Protein 6I1J (pdb70)

Solvent-accessible surface area: 3106 Å² total; per-residue (Å²): 95,133,117,55,62,80,139,136,110,95,50,61,97,154,161,97,96,50,55,94,144,189,116,80,38,62,125,164,155,94

Structure (mmCIF, N/CA/C/O backbone):
data_6I1J
#
_entry.id   6I1J
#
_cell.length_a   30.517
_cell.length_b   30.517
_cell.length_c   106.035
_cell.angle_alpha   90.00
_cell.angle_beta   90.00
_cell.angle_gamma   120.00
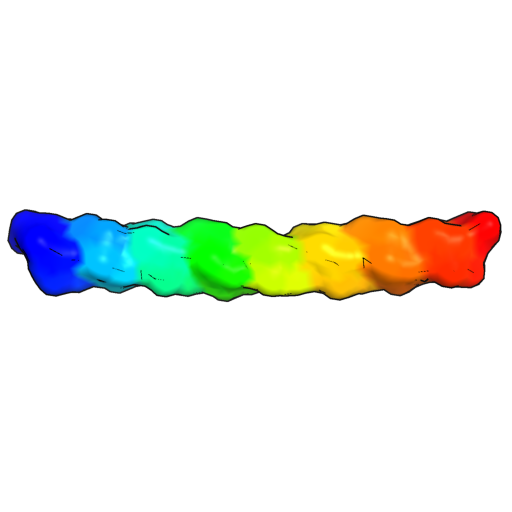#
_symmetry.space_group_name_H-M   'P 63 2 2'
#
loop_
_entity.id
_entity.type
_entity.pdbx_description
1 polymer 'A helical peptide containing a trinuclear Cu(II) center: HisAD'
2 non-polymer 'COPPER (II) ION'
3 water water
#
loop_
_atom_site.group_PDB
_atom_site.id
_atom_site.type_symbol
_atom_site.label_atom_id
_atom_site.label_alt_id
_atom_site.label_comp_id
_atom_site.label_asym_id
_atom_site.label_entity_id
_atom_site.label_seq_id
_atom_site.pdbx_PDB_ins_code
_atom_site.Cartn_x
_atom_site.Cartn_y
_atom_site.Cartn_z
_atom_site.occupancy
_atom_site.B_iso_or_equiv
_atom_site.auth_seq_id
_atom_site.auth_comp_id
_atom_site.auth_asym_id
_atom_site.auth_atom_id
_atom_site.pdbx_PDB_model_num
ATOM 1 N N . GLY A 1 1 ? 3.062 12.276 34.841 1.00 117.24 1 GLY A N 1
ATOM 2 C CA . GLY A 1 1 ? 3.947 13.375 34.346 1.00 128.90 1 GLY A CA 1
ATOM 3 C C . GLY A 1 1 ? 4.997 12.854 33.374 1.00 138.82 1 GLY A C 1
ATOM 4 O O . GLY A 1 1 ? 4.847 12.975 32.152 1.00 155.01 1 GLY A O 1
ATOM 5 N N . GLU A 1 2 ? 6.045 12.242 33.938 1.00 131.85 2 GLU A N 1
ATOM 6 C CA . GLU A 1 2 ? 7.216 11.716 33.216 1.00 126.52 2 GLU A CA 1
ATOM 7 C C . GLU A 1 2 ? 6.843 10.462 32.405 1.00 132.37 2 GLU A C 1
ATOM 8 O O . GLU A 1 2 ? 7.023 10.414 31.199 1.00 128.86 2 GLU A O 1
ATOM 14 N N . ILE A 1 3 ? 6.323 9.428 33.062 1.00 130.26 3 ILE A N 1
ATOM 15 C CA . ILE A 1 3 ? 5.997 8.214 32.331 1.00 124.51 3 ILE A CA 1
ATOM 16 C C . ILE A 1 3 ? 5.055 8.600 31.180 1.00 119.72 3 ILE A C 1
ATOM 17 O O . ILE A 1 3 ? 5.159 8.047 30.113 1.00 138.35 3 ILE A O 1
ATOM 22 N N . ALA A 1 4 ? 4.178 9.588 31.398 1.00 116.67 4 ALA A N 1
ATOM 23 C CA . ALA A 1 4 ? 3.193 10.024 30.404 1.00 128.73 4 ALA A CA 1
ATOM 24 C C . ALA A 1 4 ? 3.876 10.701 29.216 1.00 141.86 4 ALA A C 1
ATOM 25 O O . ALA A 1 4 ? 3.553 10.412 28.059 1.00 160.56 4 ALA A O 1
ATOM 27 N N . ALA A 1 5 ? 4.795 1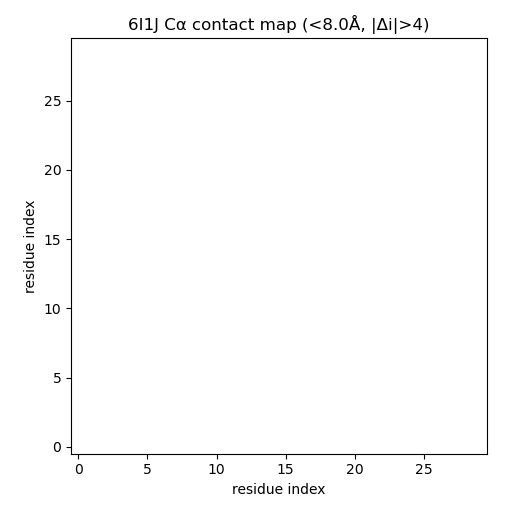1.623 29.517 1.00 146.82 5 ALA A N 1
ATOM 28 C CA . ALA A 1 5 ? 5.511 12.360 28.481 1.00 15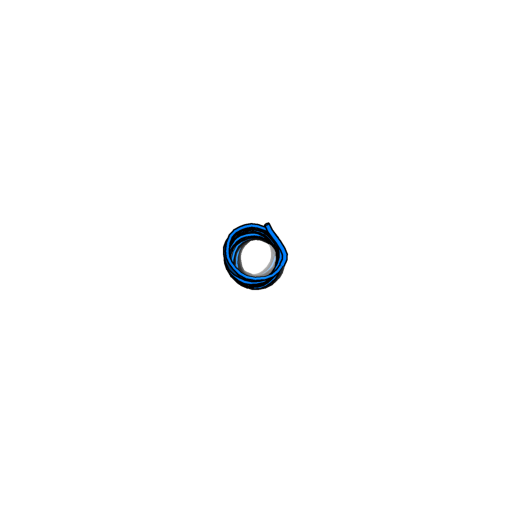6.20 5 ALA A CA 1
ATOM 29 C C . ALA A 1 5 ? 6.477 11.427 27.733 1.00 143.37 5 ALA A C 1
ATOM 30 O O . ALA A 1 5 ? 6.916 11.774 26.652 1.00 153.14 5 ALA A O 1
ATOM 32 N N . ILE A 1 6 ? 6.818 10.266 28.312 1.00 122.37 6 ILE A N 1
ATOM 33 C CA . ILE A 1 6 ? 7.618 9.275 27.598 1.00 106.70 6 ILE A CA 1
ATOM 34 C C . ILE A 1 6 ? 6.690 8.550 26.626 1.00 113.72 6 ILE A C 1
ATOM 35 O O . ILE A 1 6 ? 7.096 8.181 25.548 1.00 118.86 6 ILE A O 1
ATOM 40 N N . LYS A 1 7 ? 5.445 8.325 27.046 1.00 135.97 7 LYS A N 1
ATOM 41 C CA . LYS A 1 7 ? 4.481 7.647 26.212 1.00 127.32 7 LYS A CA 1
ATOM 42 C C . LYS A 1 7 ? 4.097 8.603 25.083 1.00 117.97 7 LYS A C 1
ATOM 43 O O . LYS A 1 7 ? 3.963 8.166 23.946 1.00 143.42 7 LYS A O 1
ATOM 49 N N . GLN A 1 8 ? 3.995 9.903 25.391 1.00 118.46 8 GLN A N 1
ATOM 50 C CA . GLN A 1 8 ? 3.659 10.931 24.384 1.00 140.54 8 GLN A CA 1
ATOM 51 C C . GLN A 1 8 ? 4.773 10.971 23.317 1.00 150.48 8 GLN A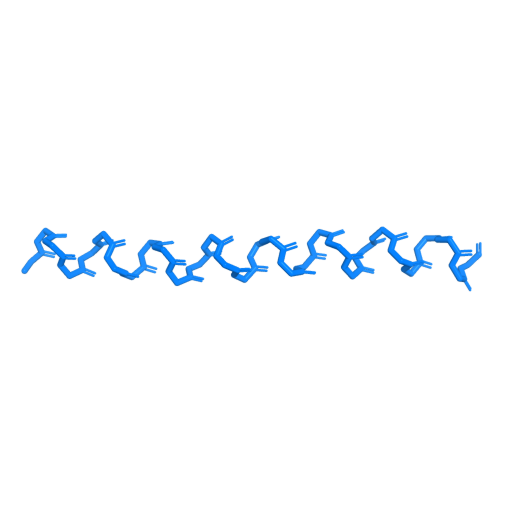 C 1
ATOM 52 O O . GLN A 1 8 ? 4.533 11.235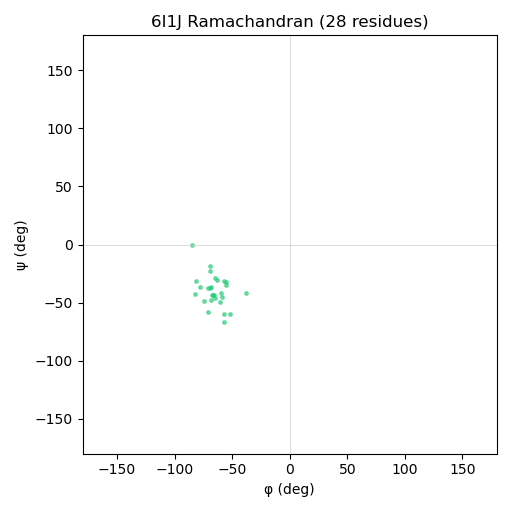 22.136 1.00 136.97 8 GLN A O 1
ATOM 58 N N . GLU A 1 9 ? 5.994 10.655 23.762 1.00 152.05 9 GLU A N 1
ATOM 59 C CA . GLU A 1 9 ? 7.224 10.605 22.961 1.00 129.29 9 GLU A CA 1
ATOM 60 C C . GLU A 1 9 ? 7.244 9.356 22.061 1.00 123.08 9 GLU A C 1
ATOM 61 O O . GLU A 1 9 ? 7.532 9.483 20.877 1.00 122.52 9 GLU A O 1
ATOM 67 N N . ILE A 1 10 ? 6.948 8.168 22.615 1.00 114.80 10 ILE A N 1
ATOM 68 C CA . ILE A 1 10 ? 6.822 6.918 21.836 1.00 110.00 10 ILE A CA 1
ATOM 69 C C . ILE A 1 10 ? 5.768 7.094 20.740 1.00 117.20 10 ILE A C 1
ATOM 70 O O . ILE A 1 10 ? 5.844 6.464 19.676 1.00 114.45 10 ILE A O 1
ATOM 75 N N . ALA A 1 11 ? 4.770 7.927 21.033 1.00 107.32 11 ALA A N 1
ATOM 76 C CA . ALA A 1 11 ? 3.734 8.259 20.077 1.00 131.44 11 ALA A CA 1
ATOM 77 C C . ALA A 1 11 ? 4.381 8.851 18.810 1.00 135.51 11 ALA A C 1
ATOM 78 O O . ALA A 1 11 ? 4.277 8.302 17.701 1.00 135.96 11 ALA A O 1
ATOM 80 N N . ALA A 1 12 ? 5.092 9.961 18.997 1.00 132.02 12 ALA A N 1
ATOM 81 C CA . ALA A 1 12 ? 5.612 10.755 17.903 1.00 140.73 12 ALA A CA 1
ATOM 82 C C . ALA A 1 12 ? 6.732 10.018 17.154 1.00 121.57 12 ALA A C 1
ATOM 83 O O . ALA A 1 12 ? 7.014 10.363 16.021 1.00 120.00 12 ALA A O 1
ATOM 85 N N . HIS A 1 13 ? 7.385 9.054 17.812 1.00 109.52 13 HIS A N 1
ATOM 86 C CA . HIS A 1 13 ? 8.505 8.304 17.247 1.00 109.20 13 HIS A CA 1
ATOM 87 C C . HIS A 1 13 ? 7.967 7.196 16.352 1.00 120.86 1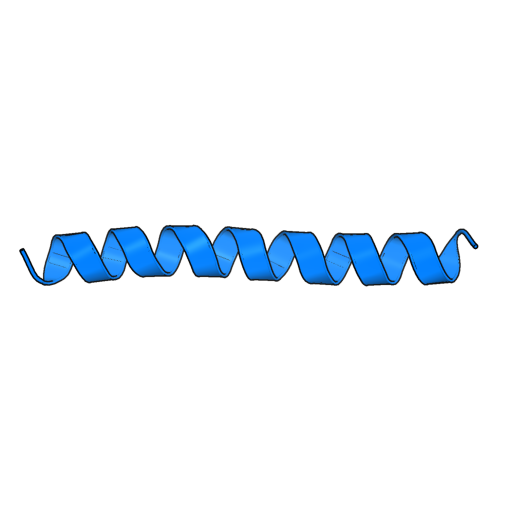3 HIS A C 1
ATOM 88 O O . HIS A 1 13 ? 8.645 6.807 15.403 1.00 103.79 13 HIS A O 1
ATOM 95 N N . LYS A 1 14 ? 6.785 6.674 16.716 1.00 118.03 14 LYS A N 1
ATOM 96 C CA . LYS A 1 14 ? 6.072 5.697 15.914 1.00 114.80 14 LYS A CA 1
ATOM 97 C C . LYS A 1 14 ? 5.666 6.398 14.605 1.00 119.41 14 LYS A C 1
ATOM 98 O O . LYS A 1 14 ? 5.869 5.873 13.491 1.00 103.69 14 LYS A O 1
ATOM 104 N N . LYS A 1 15 ? 5.131 7.617 14.738 1.00 104.94 15 LYS A N 1
ATOM 105 C CA . LYS A 1 15 ? 4.726 8.378 13.591 1.00 113.66 15 LYS A CA 1
ATOM 106 C C . LYS A 1 15 ? 5.944 8.544 12.680 1.00 114.78 15 LYS A C 1
ATOM 107 O O . LYS A 1 15 ? 6.006 7.956 11.597 1.00 107.33 15 LYS A O 1
ATOM 113 N N . GLU A 1 16 ? 6.919 9.299 13.201 1.00 112.79 16 GLU A N 1
ATOM 114 C CA . GLU A 1 16 ? 8.205 9.598 12.585 1.00 98.64 16 GLU A CA 1
ATOM 115 C C . GLU A 1 16 ? 8.733 8.358 11.854 1.00 99.29 16 GLU A C 1
ATOM 116 O O . GLU A 1 16 ? 9.184 8.504 10.738 1.00 99.07 16 GLU A O 1
ATOM 122 N N . HIS A 1 17 ? 8.610 7.157 12.450 1.00 96.28 17 HIS A N 1
ATOM 123 C CA . HIS A 1 17 ? 9.019 5.891 11.788 1.00 96.95 17 HIS A CA 1
ATOM 124 C C . HIS A 1 17 ? 8.190 5.722 10.500 1.00 94.57 17 HIS A C 1
ATOM 125 O O . HIS A 1 17 ? 8.727 5.502 9.389 1.00 89.19 17 HIS A O 1
ATOM 132 N N . ALA A 1 18 ? 6.870 5.886 10.621 1.00 106.24 18 ALA A N 1
ATOM 133 C CA . ALA A 1 18 ? 5.957 5.619 9.491 1.00 112.95 18 ALA A CA 1
ATOM 134 C C . ALA A 1 18 ? 6.186 6.629 8.352 1.00 111.70 18 ALA A C 1
ATOM 135 O O . ALA A 1 18 ? 6.219 6.262 7.175 1.00 109.77 18 ALA A O 1
ATOM 137 N N . ALA A 1 19 ? 6.338 7.900 8.738 1.00 96.88 19 ALA A N 1
ATOM 138 C CA . ALA A 1 19 ? 6.541 9.014 7.840 1.00 92.25 19 ALA A CA 1
ATOM 139 C C . ALA A 1 19 ? 7.800 8.822 7.007 1.00 89.49 19 ALA A C 1
ATOM 140 O O . ALA A 1 19 ? 7.755 9.129 5.840 1.00 98.06 19 ALA A O 1
ATOM 142 N N . ILE A 1 20 ? 8.898 8.347 7.612 1.00 86.19 20 ILE A N 1
ATOM 143 C CA . ILE A 1 20 ? 10.135 8.150 6.860 1.00 87.60 20 ILE A CA 1
ATOM 144 C C . ILE A 1 20 ? 9.963 6.993 5.866 1.00 89.78 20 ILE A C 1
ATOM 145 O O . ILE A 1 20 ? 10.483 7.052 4.734 1.00 95.94 20 ILE A O 1
ATOM 150 N N . LYS A 1 21 ? 9.235 5.942 6.268 1.00 97.96 2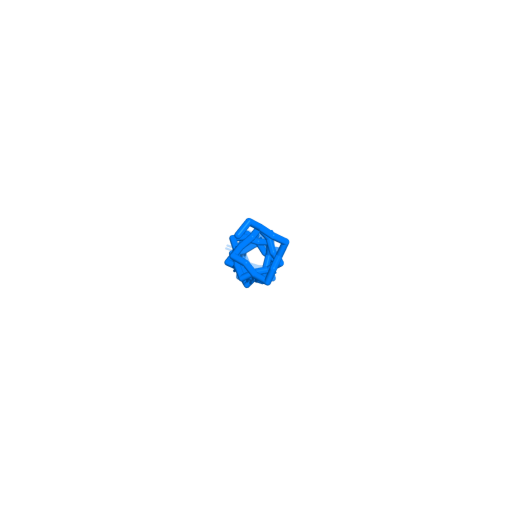1 LYS A N 1
ATOM 151 C CA . LYS A 1 21 ? 9.002 4.772 5.370 1.00 103.84 21 LYS A CA 1
ATOM 152 C C . LYS A 1 21 ? 8.139 5.206 4.162 1.00 98.87 21 LYS A C 1
ATOM 153 O O . LYS A 1 21 ? 8.416 4.852 3.020 1.00 96.39 21 LYS A O 1
ATOM 159 N N . TRP A 1 22 ? 7.091 5.995 4.422 1.00 104.79 22 TRP A N 1
ATOM 160 C CA . TRP A 1 22 ? 6.268 6.601 3.382 1.00 99.09 22 TRP A CA 1
ATOM 161 C C . TRP A 1 22 ? 7.08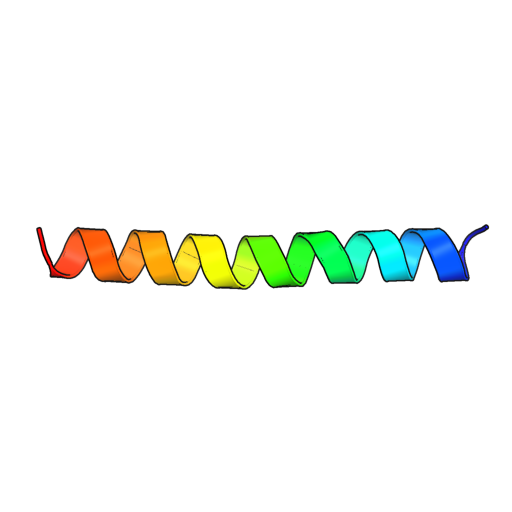2 7.502 2.445 1.00 93.29 22 TRP A C 1
ATOM 162 O O . TRP A 1 22 ? 6.933 7.413 1.263 1.00 102.38 22 TRP A O 1
ATOM 173 N N . GLU A 1 23 ? 7.957 8.350 2.982 1.00 96.40 23 GLU A N 1
ATOM 174 C CA . GLU A 1 23 ? 8.744 9.219 2.155 1.00 91.83 23 GLU A CA 1
ATOM 175 C C . GLU A 1 23 ? 9.688 8.401 1.291 1.00 89.41 23 GLU A C 1
ATOM 176 O O . GLU A 1 23 ? 10.078 8.858 0.246 1.00 114.97 23 GLU A O 1
ATOM 182 N N . ILE A 1 24 ? 10.098 7.230 1.773 1.00 95.50 24 ILE A N 1
ATOM 183 C CA . ILE A 1 24 ? 11.078 6.422 1.024 1.00 100.32 24 ILE A CA 1
ATOM 184 C C . ILE A 1 24 ? 10.360 5.625 -0.068 1.00 95.39 24 ILE A C 1
ATOM 185 O O . ILE A 1 24 ? 10.839 5.526 -1.182 1.00 103.16 24 ILE A O 1
ATOM 190 N N . ALA A 1 25 ? 9.211 5.051 0.275 1.00 96.17 25 ALA A N 1
ATOM 191 C CA . ALA A 1 25 ? 8.343 4.406 -0.694 1.00 95.41 25 ALA A CA 1
ATOM 192 C C . ALA A 1 25 ? 8.077 5.373 -1.866 1.00 101.86 25 ALA A C 1
ATOM 193 O O . ALA A 1 25 ? 8.444 5.090 -3.007 1.00 112.71 25 ALA A O 1
ATOM 195 N N . ALA A 1 26 ? 7.494 6.542 -1.555 1.00 97.82 26 ALA A N 1
ATOM 196 C CA . ALA A 1 26 ? 7.093 7.585 -2.540 1.00 89.22 26 ALA A CA 1
ATOM 197 C C . ALA A 1 26 ? 8.267 8.019 -3.433 1.00 88.26 26 ALA A C 1
ATOM 198 O O . ALA A 1 26 ? 8.044 8.331 -4.592 1.00 101.87 26 ALA A O 1
ATOM 200 N N . ILE A 1 27 ? 9.513 8.015 -2.932 1.00 98.41 27 ILE A N 1
ATOM 201 C CA . ILE A 1 27 ? 10.675 8.339 -3.789 1.00 90.31 27 ILE A CA 1
ATOM 202 C C . ILE A 1 27 ? 10.854 7.219 -4.823 1.00 99.12 27 ILE A C 1
ATOM 203 O O . ILE A 1 27 ? 11.087 7.491 -6.006 1.00 124.43 27 ILE A O 1
ATOM 208 N N . LYS A 1 28 ? 10.727 5.969 -4.372 1.00 105.89 28 LYS A N 1
ATOM 209 C CA . LYS A 1 28 ? 10.844 4.787 -5.243 1.00 114.66 28 LYS A CA 1
ATOM 210 C C . LYS A 1 28 ? 9.658 4.684 -6.238 1.00 117.52 28 LYS A C 1
ATOM 211 O O . LYS A 1 28 ? 9.864 4.313 -7.388 1.00 134.17 28 LYS A O 1
ATOM 217 N N . GLN A 1 29 ? 8.431 5.053 -5.841 1.00 131.67 29 GLN A N 1
ATOM 218 C CA . GLN A 1 29 ? 7.249 5.079 -6.773 1.00 126.49 29 GLN A CA 1
ATOM 219 C C . GLN A 1 29 ? 7.183 6.405 -7.568 1.00 131.22 29 GLN A C 1
ATOM 220 O O . GLN A 1 29 ? 6.251 6.625 -8.355 1.00 127.32 29 GLN A O 1
ATOM 226 N N . GLY A 1 30 ? 8.143 7.309 -7.330 1.00 122.14 30 GLY A N 1
ATOM 227 C CA . GLY A 1 30 ? 8.524 8.352 -8.273 1.00 111.47 30 GLY A CA 1
ATOM 228 C C . GLY A 1 30 ? 9.678 7.882 -9.140 1.00 120.85 30 GLY A C 1
ATOM 229 O O . GLY A 1 30 ? 10.720 8.516 -9.181 1.00 127.35 30 GLY A O 1
#

B-factor: mean 120.53, std 20.36, range [81.99, 179.55]

Secondary structure (DSSP, 8-state):
-HHHHHHHHHHHHHHHHHHHHHHHHHHHT-

Sequence (30 aa):
GEIAAIKQEIAAHKKEHAAIKWEIAAIKQG

Radius of gyration: 13.23 Å; Cα contacts (8 Å, |Δi|>4): 0; chains: 1; bounding box: 8×9×43 Å

Foldseek 3Di:
DVVVVVVVVVVVVVVVVVVVVVVVVVVVVD